Protein AF-A0A927UKI5-F1 (afdb_monomer_lite)

pLDDT: mean 77.98, std 19.01, range [44.31, 98.12]

Structure (mmCIF, N/CA/C/O backbone):
data_AF-A0A927UKI5-F1
#
_entry.id   AF-A0A927UKI5-F1
#
loop_
_atom_site.group_PDB
_atom_site.id
_atom_site.type_symbol
_atom_site.label_atom_id
_atom_site.label_alt_id
_atom_site.label_comp_id
_atom_site.label_asym_id
_atom_site.label_entity_id
_atom_site.label_seq_id
_atom_site.pdbx_PDB_ins_code
_atom_site.Cartn_x
_atom_site.Cartn_y
_atom_site.Cartn_z
_atom_site.occupancy
_atom_site.B_iso_or_equiv
_atom_site.auth_seq_id
_atom_site.auth_comp_id
_atom_site.auth_asym_id
_atom_site.auth_atom_id
_atom_site.pdbx_PDB_model_num
ATOM 1 N N . MET A 1 1 ? 8.898 -13.074 -69.977 1.00 46.62 1 MET A N 1
ATOM 2 C CA . MET A 1 1 ? 9.063 -12.036 -68.938 1.00 46.62 1 MET A CA 1
ATOM 3 C C . MET A 1 1 ? 8.061 -12.350 -67.841 1.00 46.62 1 MET A C 1
ATOM 5 O O . MET A 1 1 ? 6.897 -12.550 -68.154 1.00 46.62 1 MET A O 1
ATOM 9 N N . ILE A 1 2 ? 8.544 -12.572 -66.622 1.00 44.31 2 ILE A N 1
ATOM 10 C CA . ILE A 1 2 ? 7.793 -13.154 -65.495 1.00 44.31 2 ILE A CA 1
ATOM 11 C C . ILE A 1 2 ? 6.989 -12.056 -64.774 1.00 44.31 2 ILE A C 1
ATOM 13 O O . ILE A 1 2 ? 7.561 -10.990 -64.543 1.00 44.31 2 ILE A O 1
ATOM 17 N N . PRO A 1 3 ? 5.710 -12.268 -64.402 1.00 54.84 3 PRO A N 1
ATOM 18 C CA . PRO A 1 3 ? 4.948 -11.279 -63.646 1.00 54.84 3 PRO A CA 1
ATOM 19 C C . PRO A 1 3 ? 5.395 -11.271 -62.180 1.00 54.84 3 PRO A C 1
ATOM 21 O O . PRO A 1 3 ? 5.452 -12.316 -61.532 1.00 54.84 3 PRO A O 1
ATOM 24 N N . ASN A 1 4 ? 5.705 -10.084 -61.664 1.00 54.97 4 ASN A N 1
ATOM 25 C CA . ASN A 1 4 ? 6.085 -9.861 -60.275 1.00 54.97 4 ASN A CA 1
ATOM 26 C C . ASN A 1 4 ? 4.826 -9.876 -59.390 1.00 54.97 4 ASN A C 1
ATOM 28 O O . ASN A 1 4 ? 3.975 -8.995 -59.512 1.00 54.97 4 ASN A O 1
ATOM 32 N N . TYR A 1 5 ? 4.688 -10.888 -58.533 1.00 46.81 5 TYR A N 1
ATOM 33 C CA . TYR A 1 5 ? 3.578 -11.013 -57.588 1.00 46.81 5 TYR A CA 1
ATOM 34 C C . TYR A 1 5 ? 3.965 -10.311 -56.283 1.00 46.81 5 TYR A C 1
ATOM 36 O O . TYR A 1 5 ? 4.865 -10.763 -55.578 1.00 46.81 5 TYR A O 1
ATOM 44 N N . ASN A 1 6 ? 3.310 -9.193 -55.970 1.00 60.31 6 ASN A N 1
ATOM 45 C CA . ASN A 1 6 ? 3.557 -8.440 -54.741 1.00 60.31 6 ASN A CA 1
ATOM 46 C C . ASN A 1 6 ? 2.573 -8.928 -53.658 1.00 60.31 6 ASN A C 1
ATOM 48 O O . ASN A 1 6 ? 1.362 -8.806 -53.865 1.00 60.31 6 ASN A O 1
ATOM 52 N N . PRO A 1 7 ? 3.025 -9.518 -52.535 1.00 55.62 7 PRO A N 1
ATOM 53 C CA . PRO A 1 7 ? 2.115 -10.030 -51.522 1.00 55.62 7 PRO A CA 1
ATOM 54 C C . PRO A 1 7 ? 1.488 -8.879 -50.728 1.00 55.62 7 PRO A C 1
ATOM 56 O O . PRO A 1 7 ? 2.173 -7.996 -50.211 1.00 55.62 7 PRO A O 1
ATOM 59 N N . TYR A 1 8 ? 0.161 -8.911 -50.644 1.00 52.50 8 TYR A N 1
ATOM 60 C CA . TYR A 1 8 ? -0.664 -8.012 -49.849 1.00 52.50 8 TYR A CA 1
ATOM 61 C C . TYR A 1 8 ? -0.184 -7.973 -48.391 1.00 52.50 8 TYR A C 1
ATOM 63 O O . TYR A 1 8 ? -0.165 -8.994 -47.705 1.00 52.50 8 TYR A O 1
ATOM 71 N N . GLN A 1 9 ? 0.184 -6.783 -47.912 1.00 54.47 9 GLN A N 1
ATOM 72 C CA . GLN A 1 9 ? 0.393 -6.525 -46.491 1.00 54.47 9 GLN A CA 1
ATOM 73 C C . GLN A 1 9 ? -0.970 -6.312 -45.833 1.00 54.47 9 GLN A C 1
ATOM 75 O O . GLN A 1 9 ? -1.668 -5.335 -46.103 1.00 54.47 9 GLN A O 1
ATOM 80 N N . THR A 1 10 ? -1.356 -7.250 -44.977 1.00 55.94 10 THR A N 1
ATOM 81 C CA . THR A 1 10 ? -2.551 -7.156 -44.141 1.00 55.94 10 THR A CA 1
ATOM 82 C C . THR A 1 10 ? -2.314 -6.102 -43.060 1.00 55.94 10 THR A C 1
ATOM 84 O O . THR A 1 10 ? -1.526 -6.313 -42.139 1.00 55.94 10 THR A O 1
ATOM 87 N N . ALA A 1 11 ? -2.980 -4.953 -43.170 1.00 57.62 11 ALA A N 1
ATOM 88 C CA . ALA A 1 11 ? -2.993 -3.944 -42.121 1.00 57.62 11 ALA A CA 1
ATOM 89 C C . ALA A 1 11 ? -3.783 -4.480 -40.917 1.00 57.62 11 ALA A C 1
ATOM 91 O O . ALA A 1 11 ? -4.996 -4.678 -40.990 1.00 57.62 11 ALA A O 1
ATOM 92 N N . VAL A 1 12 ? -3.089 -4.739 -39.809 1.00 57.34 12 VAL A N 1
ATOM 93 C CA . VAL A 1 12 ? -3.725 -5.042 -38.524 1.00 57.34 12 VAL A CA 1
ATOM 94 C C . VAL A 1 12 ? -4.403 -3.772 -37.989 1.00 57.34 12 VAL A C 1
ATOM 96 O O . VAL A 1 12 ? -3.740 -2.738 -37.872 1.00 57.34 12 VAL A O 1
ATOM 99 N N . PRO A 1 13 ? -5.709 -3.797 -37.670 1.00 54.97 13 PRO A N 1
ATOM 100 C CA . PRO A 1 13 ? -6.382 -2.633 -37.112 1.00 54.97 13 PRO A CA 1
ATOM 101 C C . PRO A 1 13 ? -5.844 -2.362 -35.703 1.00 54.97 13 PRO A C 1
ATOM 103 O O . PRO A 1 13 ? -6.083 -3.130 -34.770 1.00 54.97 13 PRO A O 1
ATOM 106 N N . GLN A 1 14 ? -5.112 -1.257 -35.543 1.00 57.84 14 GLN A N 1
ATOM 107 C CA . GLN A 1 14 ? -4.809 -0.710 -34.225 1.00 57.84 14 GLN A CA 1
ATOM 108 C C . GLN A 1 14 ? -6.119 -0.218 -33.612 1.00 57.84 14 GLN A C 1
ATOM 110 O O . GLN A 1 14 ? -6.706 0.760 -34.073 1.00 57.84 14 GLN A O 1
ATOM 115 N N . GLN A 1 15 ? -6.599 -0.920 -32.588 1.00 61.03 15 GLN A N 1
ATOM 116 C CA . GLN A 1 15 ? -7.729 -0.439 -31.810 1.00 61.03 15 GLN A CA 1
ATOM 117 C C . GLN A 1 15 ? -7.321 0.839 -31.063 1.00 61.03 15 GLN A C 1
ATOM 119 O O . GLN A 1 15 ? -6.268 0.850 -30.416 1.00 61.03 15 GLN A O 1
ATOM 124 N N . PRO A 1 16 ? -8.128 1.913 -31.128 1.00 52.44 16 PRO A N 1
ATOM 125 C CA . PRO A 1 16 ? -7.850 3.136 -30.396 1.00 52.44 16 PRO A CA 1
ATOM 126 C C . PRO A 1 16 ? -7.919 2.839 -28.897 1.00 52.44 16 PRO A C 1
ATOM 128 O O . PRO A 1 16 ? -8.976 2.532 -28.346 1.00 52.44 16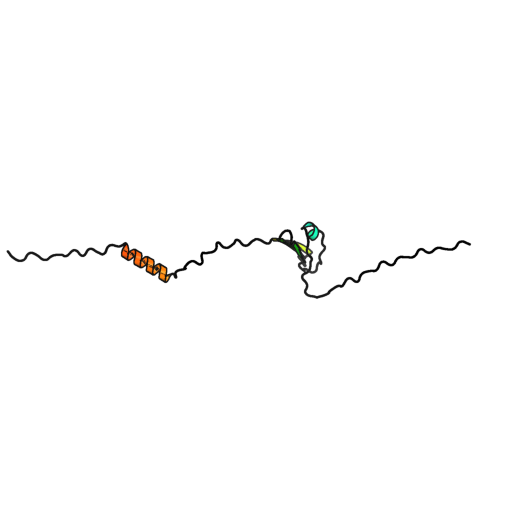 PRO A O 1
ATOM 131 N N . ARG A 1 17 ? -6.765 2.910 -28.227 1.00 55.34 17 ARG A N 1
ATOM 132 C CA . ARG A 1 17 ? -6.721 2.927 -26.769 1.00 55.34 17 ARG A CA 1
ATOM 133 C C . ARG A 1 17 ? -7.259 4.274 -26.311 1.00 55.34 17 ARG A C 1
ATOM 135 O O . ARG A 1 17 ? -6.596 5.292 -26.475 1.00 55.34 17 ARG A O 1
ATOM 142 N N . PHE A 1 18 ? -8.457 4.266 -25.741 1.00 51.06 18 PHE A N 1
ATOM 143 C CA . PHE A 1 18 ? -8.994 5.403 -25.008 1.00 51.06 18 PHE A CA 1
ATOM 144 C C . PHE A 1 18 ? -8.090 5.676 -23.798 1.00 51.06 18 PHE A C 1
ATOM 146 O O . PHE A 1 18 ? -8.172 4.998 -22.776 1.00 51.06 18 PHE A O 1
ATOM 153 N N . GLN A 1 19 ? -7.178 6.638 -23.938 1.00 51.59 19 GLN A N 1
ATOM 154 C CA . GLN A 1 19 ? -6.470 7.237 -22.813 1.00 51.59 19 GLN A CA 1
ATOM 155 C C . GLN A 1 19 ? -7.396 8.278 -22.187 1.00 51.59 19 GLN A C 1
ATOM 157 O O . GLN A 1 19 ? -7.461 9.420 -22.630 1.00 51.59 19 GLN A O 1
ATOM 162 N N . PHE A 1 20 ? -8.133 7.866 -21.161 1.00 50.59 20 PHE A N 1
ATOM 163 C CA . PHE A 1 20 ? -8.769 8.797 -20.238 1.00 50.59 20 PHE A CA 1
ATOM 164 C C . PHE A 1 20 ? -7.658 9.443 -19.394 1.00 50.59 20 PHE A C 1
ATOM 166 O O . PHE A 1 20 ? -7.157 8.838 -18.449 1.00 50.59 20 PHE A O 1
ATOM 173 N N . GLN A 1 21 ? -7.207 10.635 -19.790 1.00 49.16 21 GLN A N 1
ATOM 174 C CA . GLN A 1 21 ? -6.356 11.498 -18.967 1.00 49.16 21 GLN A CA 1
ATOM 175 C C . GLN A 1 21 ? -7.255 12.357 -18.071 1.00 49.16 21 GLN A C 1
ATOM 177 O O . GLN A 1 21 ? -7.506 13.521 -18.366 1.00 49.16 21 GLN A O 1
ATOM 182 N N . ASP A 1 22 ? -7.749 11.770 -16.983 1.00 54.12 22 ASP A N 1
ATOM 183 C CA . ASP A 1 22 ? -8.256 12.542 -15.848 1.00 54.12 22 ASP A CA 1
ATOM 184 C C . ASP A 1 22 ? -7.103 12.767 -14.849 1.00 54.12 22 ASP A C 1
ATOM 186 O O . ASP A 1 22 ? -6.478 11.795 -14.411 1.00 54.12 22 ASP A O 1
ATOM 190 N N . PRO A 1 23 ? -6.783 14.019 -14.470 1.00 58.00 23 PRO A N 1
ATOM 191 C CA . PRO A 1 23 ? -5.539 14.359 -13.769 1.00 58.00 23 PRO A CA 1
ATOM 192 C C . PRO A 1 23 ? -5.454 13.929 -12.293 1.00 58.00 23 PRO A C 1
ATOM 194 O O . PRO A 1 23 ? -4.415 14.134 -11.677 1.00 58.00 23 PRO A O 1
ATOM 197 N N . ASN A 1 24 ? -6.492 13.310 -11.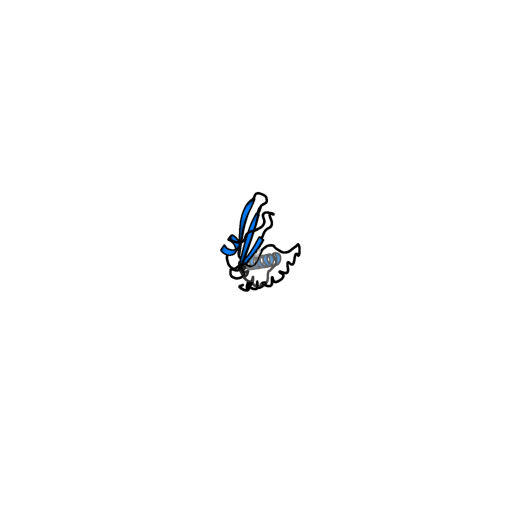721 1.00 66.19 24 ASN A N 1
ATOM 198 C CA . ASN A 1 24 ? -6.553 12.989 -10.285 1.00 66.19 24 ASN A CA 1
ATOM 199 C C . ASN A 1 24 ? -6.766 11.501 -9.964 1.00 66.19 24 ASN A C 1
ATOM 201 O O . ASN A 1 24 ? -7.198 11.160 -8.862 1.00 66.19 24 ASN A O 1
ATOM 205 N N . PHE A 1 25 ? -6.478 10.592 -10.896 1.00 79.12 25 PHE A N 1
ATOM 206 C CA . PHE A 1 25 ? -6.618 9.165 -10.610 1.00 79.12 25 PHE A CA 1
ATOM 207 C C . PHE A 1 25 ? -5.462 8.629 -9.752 1.00 79.12 25 PHE A C 1
ATOM 209 O O . PHE A 1 25 ? -4.293 8.951 -9.969 1.00 79.12 25 PHE A O 1
ATOM 216 N N . LEU A 1 26 ? -5.794 7.763 -8.790 1.00 88.69 26 LEU A N 1
ATOM 217 C CA . LEU A 1 26 ? -4.816 6.961 -8.056 1.00 88.69 26 LEU A CA 1
ATOM 218 C C . LEU A 1 26 ? -3.974 6.149 -9.048 1.00 88.69 26 LEU A C 1
ATOM 220 O O . LEU A 1 26 ? -4.515 5.361 -9.826 1.00 88.69 26 LEU A O 1
ATOM 224 N N . LYS A 1 27 ? -2.649 6.331 -9.015 1.00 93.31 27 LYS A N 1
ATOM 225 C CA . LYS A 1 27 ? -1.730 5.561 -9.859 1.00 93.31 27 LYS A CA 1
ATOM 226 C C . LYS A 1 27 ? -1.714 4.097 -9.428 1.00 93.31 27 LYS A C 1
ATOM 228 O O . LYS A 1 27 ? -1.697 3.789 -8.237 1.00 93.31 27 LYS A O 1
ATOM 233 N N . GLY A 1 28 ? -1.620 3.206 -10.409 1.00 93.19 28 GLY A N 1
ATOM 234 C CA . GLY A 1 28 ? -1.521 1.765 -10.204 1.00 93.19 28 GLY A CA 1
ATOM 235 C C . GLY A 1 28 ? -2.682 1.007 -10.835 1.00 93.19 28 GLY A C 1
ATOM 236 O O . GLY A 1 28 ? -3.386 1.522 -11.702 1.00 93.19 28 GLY A O 1
ATOM 237 N N . ARG A 1 29 ? -2.819 -0.265 -10.464 1.00 95.19 29 ARG A N 1
ATOM 238 C CA . ARG A 1 29 ? -3.808 -1.189 -11.032 1.00 95.19 29 ARG A CA 1
ATOM 239 C C . ARG A 1 29 ? -4.032 -2.372 -10.091 1.00 95.19 29 ARG A C 1
ATOM 241 O O . ARG A 1 29 ? -3.111 -2.708 -9.346 1.00 95.19 29 ARG A O 1
ATOM 248 N N . PRO A 1 30 ? -5.199 -3.033 -10.141 1.00 96.25 30 PRO A N 1
ATOM 249 C CA . PRO A 1 30 ? -5.393 -4.302 -9.454 1.00 96.25 30 PRO A CA 1
ATOM 250 C C . PRO A 1 30 ? -4.370 -5.350 -9.905 1.00 96.25 30 PRO A C 1
ATOM 252 O O . PRO A 1 30 ? -3.957 -5.365 -11.070 1.00 96.25 30 PRO A O 1
ATOM 255 N N . VAL A 1 31 ? -3.972 -6.212 -8.974 1.00 96.69 31 VAL A N 1
ATOM 256 C CA . VAL A 1 31 ? -3.001 -7.295 -9.176 1.00 96.69 31 VAL A CA 1
ATOM 257 C C . VAL A 1 31 ? -3.482 -8.572 -8.504 1.00 96.69 31 VAL A C 1
ATOM 259 O O . VAL A 1 31 ? -4.397 -8.554 -7.681 1.00 96.69 31 VAL A O 1
ATOM 262 N N . THR A 1 32 ? -2.841 -9.682 -8.851 1.00 95.12 32 THR A N 1
ATOM 263 C CA . THR A 1 32 ? -3.146 -11.003 -8.275 1.00 95.12 32 THR A CA 1
ATOM 264 C C . THR A 1 32 ? -2.070 -11.519 -7.326 1.00 95.12 32 THR A C 1
ATOM 266 O O . THR A 1 32 ? -2.321 -12.457 -6.570 1.00 95.12 32 THR A O 1
ATOM 269 N N . SER A 1 33 ? -0.869 -10.933 -7.367 1.00 95.44 33 SER A N 1
ATOM 270 C CA . SER A 1 33 ? 0.240 -11.339 -6.509 1.00 95.44 33 SER A CA 1
ATOM 271 C C . SER A 1 33 ? 1.273 -10.230 -6.298 1.00 95.44 33 SER A C 1
ATOM 273 O O . SER A 1 33 ? 1.319 -9.222 -7.009 1.00 95.44 33 SER A O 1
ATOM 275 N N . ILE A 1 34 ? 2.157 -10.441 -5.322 1.00 96.25 34 ILE A N 1
ATOM 276 C CA . ILE A 1 34 ? 3.267 -9.531 -5.020 1.00 96.25 34 ILE A CA 1
ATOM 277 C C . ILE A 1 34 ? 4.331 -9.504 -6.131 1.00 96.25 34 ILE A C 1
ATOM 279 O O . ILE A 1 34 ? 4.961 -8.469 -6.359 1.00 96.25 34 ILE A O 1
ATOM 283 N N . GLU A 1 35 ? 4.538 -10.613 -6.839 1.00 96.50 35 GLU A N 1
ATOM 284 C CA . GLU A 1 35 ? 5.492 -10.729 -7.948 1.00 96.50 35 GLU A CA 1
ATOM 285 C C . GLU A 1 35 ? 5.110 -9.794 -9.095 1.00 96.50 35 GLU A C 1
ATOM 287 O O . GLU A 1 35 ? 5.968 -9.104 -9.647 1.00 96.50 35 GLU A O 1
ATOM 292 N N . GLU A 1 36 ? 3.815 -9.705 -9.398 1.00 96.00 36 GLU A N 1
ATOM 293 C CA . GLU A 1 36 ? 3.282 -8.795 -10.408 1.00 96.00 36 GLU A CA 1
ATOM 294 C C . GLU A 1 36 ? 3.561 -7.331 -10.047 1.00 96.00 36 GLU A C 1
ATOM 296 O O . GLU A 1 36 ? 3.982 -6.532 -10.894 1.00 96.00 36 GLU A O 1
ATOM 301 N N . VAL A 1 37 ? 3.404 -6.981 -8.767 1.00 96.69 37 VAL A N 1
ATOM 302 C CA . VAL A 1 37 ? 3.754 -5.645 -8.284 1.00 96.69 37 VAL A CA 1
ATOM 303 C C . VAL A 1 37 ? 5.243 -5.406 -8.460 1.00 96.69 37 VAL A C 1
ATOM 305 O O . VAL A 1 37 ? 5.619 -4.372 -9.002 1.00 96.69 37 VAL A O 1
ATOM 308 N N . ARG A 1 38 ? 6.101 -6.355 -8.060 1.00 95.31 38 ARG A N 1
ATOM 309 C CA . ARG A 1 38 ? 7.567 -6.255 -8.181 1.00 95.31 38 ARG A CA 1
ATOM 310 C C . ARG A 1 38 ? 8.030 -6.062 -9.623 1.00 95.31 38 ARG A C 1
ATOM 312 O O . ARG A 1 38 ? 8.895 -5.215 -9.833 1.00 95.31 38 ARG A O 1
ATOM 319 N N . ALA A 1 39 ? 7.416 -6.751 -10.579 1.00 95.75 39 ALA A N 1
ATOM 320 C CA . ALA A 1 39 ? 7.712 -6.614 -12.003 1.00 95.75 39 ALA A CA 1
ATOM 321 C C . ALA A 1 39 ? 7.171 -5.313 -12.621 1.00 95.75 39 ALA A C 1
ATOM 323 O O . ALA A 1 39 ? 7.659 -4.880 -13.662 1.00 95.75 39 ALA A O 1
ATOM 324 N N . THR A 1 40 ? 6.177 -4.675 -11.995 1.00 95.56 40 THR A N 1
ATOM 325 C CA . THR A 1 40 ? 5.579 -3.449 -12.531 1.00 95.56 40 THR A CA 1
ATOM 326 C C . THR A 1 40 ? 6.521 -2.248 -12.329 1.00 95.56 40 THR A C 1
ATOM 328 O O . THR A 1 40 ? 6.883 -1.954 -11.180 1.00 95.56 40 THR A O 1
ATOM 331 N N . PRO A 1 41 ? 6.926 -1.552 -13.409 1.00 94.44 41 PRO A N 1
ATOM 332 C CA . PRO A 1 41 ? 7.696 -0.316 -13.315 1.00 94.44 41 PRO A CA 1
ATOM 333 C C . PRO A 1 41 ? 6.815 0.836 -12.818 1.00 94.44 41 PRO A C 1
ATOM 335 O O . PRO A 1 41 ? 5.601 0.831 -13.021 1.00 94.44 41 PRO A O 1
ATOM 338 N N . ILE A 1 42 ? 7.439 1.816 -12.167 1.00 95.12 42 ILE A N 1
ATOM 339 C CA . ILE A 1 42 ? 6.784 3.034 -11.682 1.00 95.12 42 ILE A CA 1
ATOM 340 C C . ILE A 1 42 ? 7.629 4.260 -12.028 1.00 95.12 42 ILE A C 1
ATOM 342 O O . ILE A 1 42 ? 8.823 4.131 -12.307 1.00 95.12 42 ILE A O 1
ATOM 346 N N . ASP A 1 43 ? 7.002 5.432 -12.002 1.00 93.94 43 ASP A N 1
ATOM 347 C CA . ASP A 1 43 ? 7.670 6.703 -12.275 1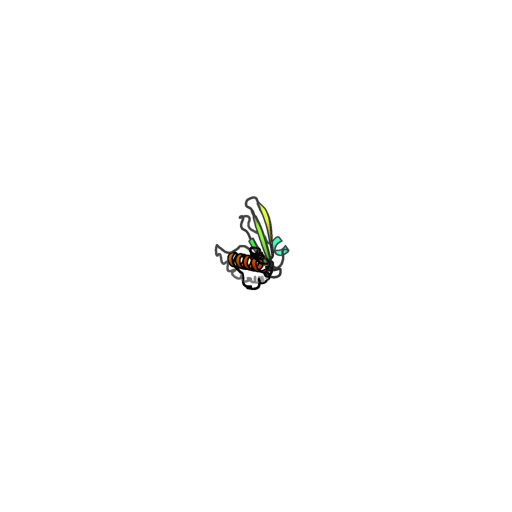.00 93.94 43 ASP A CA 1
ATOM 348 C C . ASP A 1 43 ? 8.587 7.116 -11.107 1.00 93.94 43 ASP A C 1
ATOM 350 O O . ASP A 1 43 ? 8.348 6.766 -9.949 1.00 93.94 43 ASP A O 1
ATOM 354 N N . PHE A 1 44 ? 9.617 7.910 -11.407 1.00 93.12 44 PHE A N 1
ATOM 355 C CA . PHE A 1 44 ? 10.574 8.465 -10.434 1.00 93.12 44 PHE A CA 1
ATOM 356 C C . PHE A 1 44 ? 10.137 9.837 -9.883 1.00 93.12 44 PHE A C 1
ATOM 358 O O . PHE A 1 44 ? 10.962 10.635 -9.453 1.00 93.12 44 PHE A O 1
ATOM 365 N N . ASP A 1 45 ? 8.842 10.144 -9.927 1.00 92.38 45 ASP A N 1
ATOM 366 C CA . ASP A 1 45 ? 8.284 11.452 -9.561 1.00 92.38 45 ASP A CA 1
ATOM 367 C C . ASP A 1 45 ? 7.845 11.537 -8.090 1.00 92.38 45 ASP A C 1
ATOM 369 O O . ASP A 1 45 ? 7.080 12.424 -7.716 1.00 92.38 45 ASP A O 1
ATOM 373 N N . GLY A 1 46 ? 8.270 10.590 -7.248 1.00 92.00 46 GLY A N 1
ATOM 374 C CA . GLY A 1 46 ? 7.845 10.510 -5.852 1.00 92.00 46 GLY A CA 1
ATOM 375 C C . GLY A 1 46 ? 6.388 10.103 -5.642 1.00 92.00 46 GLY A C 1
ATOM 376 O O . GLY A 1 46 ? 5.975 10.005 -4.485 1.00 92.00 46 GLY A O 1
ATOM 377 N N . SER A 1 47 ? 5.604 9.835 -6.691 1.00 93.75 47 SER A N 1
ATOM 378 C CA . SER A 1 47 ? 4.219 9.386 -6.539 1.00 93.75 47 SER A CA 1
ATOM 379 C C . SER A 1 47 ? 4.144 7.990 -5.927 1.00 93.75 47 SER A C 1
ATOM 381 O O . SER A 1 47 ? 4.957 7.107 -6.211 1.00 93.75 47 SER A O 1
ATOM 383 N N . ILE A 1 48 ? 3.106 7.760 -5.124 1.00 96.00 48 ILE A N 1
ATOM 384 C CA . ILE A 1 48 ? 2.786 6.434 -4.594 1.00 96.00 48 ILE A CA 1
ATOM 385 C C . ILE A 1 48 ? 1.871 5.718 -5.590 1.00 96.00 48 ILE A C 1
ATOM 387 O O . ILE A 1 48 ? 0.806 6.221 -5.944 1.00 96.00 48 ILE A O 1
ATOM 391 N N . PHE A 1 49 ? 2.278 4.527 -6.019 1.00 97.38 49 PHE A N 1
ATOM 392 C CA . PHE A 1 49 ? 1.460 3.616 -6.813 1.00 97.38 49 PHE A CA 1
ATOM 393 C C . PHE A 1 49 ? 0.786 2.600 -5.896 1.00 97.38 49 PHE A C 1
ATOM 395 O O . PHE A 1 49 ? 1.458 1.984 -5.066 1.00 97.38 49 PHE A O 1
ATOM 402 N N . TYR A 1 50 ? -0.514 2.387 -6.082 1.00 97.38 50 TYR A N 1
ATOM 403 C CA . TYR A 1 50 ? -1.344 1.483 -5.293 1.00 97.38 50 TYR A CA 1
ATOM 404 C C . TYR A 1 50 ? -1.773 0.282 -6.134 1.00 97.38 50 TYR A C 1
ATOM 406 O O . TYR A 1 50 ? -2.321 0.428 -7.226 1.00 97.38 50 TYR A O 1
ATOM 414 N N . PHE A 1 51 ? -1.554 -0.918 -5.607 1.00 97.69 51 PHE A N 1
ATOM 415 C CA . PHE A 1 51 ? -1.892 -2.174 -6.267 1.00 97.69 51 PHE A CA 1
ATOM 416 C C . PHE A 1 51 ? -2.792 -3.008 -5.351 1.00 97.69 51 PHE A C 1
ATOM 418 O O . PHE A 1 51 ? -2.286 -3.729 -4.484 1.00 97.69 51 PHE A O 1
ATOM 425 N N . PRO A 1 52 ? -4.124 -2.873 -5.481 1.00 97.31 52 PRO A N 1
ATOM 426 C CA . PRO A 1 52 ? -5.070 -3.686 -4.730 1.00 97.31 52 PRO A CA 1
ATOM 427 C C . PRO A 1 52 ? -5.002 -5.156 -5.158 1.00 97.31 52 PRO A C 1
ATOM 429 O O . PRO A 1 52 ? -5.088 -5.463 -6.346 1.00 97.31 52 PRO A O 1
ATOM 432 N N . ASP A 1 53 ? -4.907 -6.049 -4.181 1.00 96.69 53 ASP A N 1
ATOM 433 C CA . ASP A 1 53 ? -5.079 -7.492 -4.321 1.00 96.69 53 ASP A CA 1
ATOM 434 C C . ASP A 1 53 ? -6.334 -7.900 -3.550 1.00 96.69 53 ASP A C 1
ATOM 436 O O . ASP A 1 53 ? -6.344 -8.038 -2.322 1.00 96.69 53 ASP A O 1
ATOM 440 N N . LEU A 1 54 ? -7.421 -8.049 -4.302 1.00 93.06 54 LEU A N 1
ATOM 441 C CA . LEU A 1 54 ? -8.739 -8.371 -3.760 1.00 93.06 54 LEU A CA 1
ATOM 442 C C . LEU A 1 54 ? -8.836 -9.828 -3.295 1.00 93.06 54 LEU A C 1
ATOM 444 O O . LEU A 1 54 ? -9.679 -10.143 -2.463 1.00 93.06 54 LEU A O 1
ATOM 448 N N . THR A 1 55 ? -7.975 -10.709 -3.805 1.00 92.50 55 THR A N 1
ATOM 449 C CA . THR A 1 55 ? -7.982 -12.135 -3.461 1.00 92.50 55 THR A CA 1
ATOM 450 C C . THR A 1 55 ? -7.377 -12.350 -2.080 1.00 92.50 55 THR A C 1
ATOM 452 O O . THR A 1 55 ? -7.924 -13.087 -1.263 1.00 92.50 55 THR A O 1
ATOM 455 N N . ASN A 1 56 ? -6.260 -11.676 -1.800 1.00 93.69 56 ASN A N 1
ATOM 456 C CA . ASN A 1 56 ? -5.539 -11.806 -0.535 1.00 93.69 56 ASN A CA 1
ATOM 457 C C . ASN A 1 56 ? -5.902 -10.713 0.481 1.00 93.69 56 ASN A C 1
ATOM 459 O O . ASN A 1 56 ? -5.292 -10.649 1.546 1.00 93.69 56 ASN A O 1
ATOM 463 N N . ASN A 1 57 ? -6.879 -9.857 0.160 1.00 94.81 57 ASN A N 1
ATOM 464 C CA . ASN A 1 57 ? -7.285 -8.695 0.952 1.00 94.81 57 ASN A CA 1
ATOM 465 C C . ASN A 1 57 ? -6.101 -7.793 1.337 1.00 94.81 57 ASN A C 1
ATOM 467 O O . ASN A 1 57 ? -5.930 -7.400 2.494 1.00 94.81 57 ASN A O 1
ATOM 471 N N . ARG A 1 58 ? -5.251 -7.481 0.356 1.00 96.56 58 ARG A N 1
ATOM 472 C CA . ARG A 1 58 ? -4.031 -6.692 0.546 1.00 96.56 58 ARG A CA 1
ATOM 473 C C . ARG A 1 58 ? -3.992 -5.497 -0.390 1.00 96.56 58 ARG A C 1
ATOM 475 O O . ARG A 1 58 ? -4.597 -5.489 -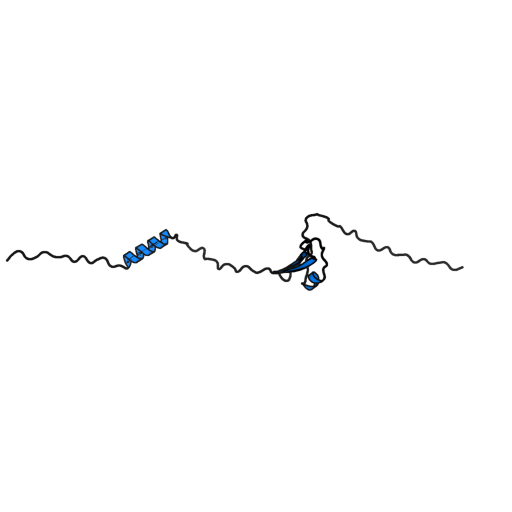1.455 1.00 96.56 58 ARG A O 1
ATOM 482 N N . ILE A 1 59 ? -3.239 -4.480 0.003 1.00 97.75 59 ILE A N 1
ATOM 483 C CA . ILE A 1 59 ? -2.850 -3.378 -0.873 1.00 97.75 59 ILE A CA 1
ATOM 484 C C . ILE A 1 59 ? -1.333 -3.295 -0.833 1.00 97.75 59 ILE A C 1
ATOM 486 O O . ILE A 1 59 ? -0.736 -3.124 0.231 1.00 97.75 59 ILE A O 1
ATOM 490 N N . TYR A 1 60 ? -0.703 -3.399 -1.995 1.00 98.12 60 TYR A N 1
ATOM 491 C CA . TYR A 1 60 ? 0.725 -3.156 -2.138 1.00 98.12 60 TYR A CA 1
ATOM 492 C C . TYR A 1 60 ? 0.955 -1.720 -2.588 1.00 98.12 60 TYR A C 1
ATOM 494 O O . TYR A 1 60 ? 0.217 -1.210 -3.432 1.00 98.12 60 TYR A O 1
ATOM 502 N N . THR A 1 61 ? 2.002 -1.078 -2.076 1.00 98.00 61 THR A N 1
ATOM 503 C CA . THR A 1 61 ? 2.417 0.238 -2.568 1.00 98.00 61 THR A CA 1
ATOM 504 C C . THR A 1 61 ? 3.864 0.233 -3.015 1.00 98.00 61 THR A C 1
ATOM 506 O O . THR A 1 61 ? 4.725 -0.282 -2.297 1.00 98.00 61 THR A O 1
ATOM 509 N N . LYS A 1 62 ? 4.132 0.864 -4.159 1.00 97.44 62 LYS A N 1
ATOM 510 C CA . LYS A 1 62 ? 5.483 1.187 -4.626 1.00 97.44 62 LYS A CA 1
ATOM 511 C C . LYS A 1 62 ? 5.648 2.694 -4.742 1.00 97.44 62 LYS A C 1
ATOM 513 O O . LYS A 1 62 ? 4.748 3.375 -5.222 1.00 97.44 62 LYS A O 1
ATOM 518 N N . GLN A 1 63 ? 6.813 3.183 -4.355 1.00 97.19 63 GLN A N 1
ATOM 519 C CA . GLN A 1 63 ? 7.222 4.569 -4.527 1.00 97.19 63 GLN A CA 1
ATOM 520 C C . GLN A 1 63 ? 8.729 4.592 -4.770 1.00 97.19 63 GLN A C 1
ATOM 522 O O . GLN A 1 63 ? 9.463 3.810 -4.163 1.00 97.19 63 GLN A O 1
ATOM 527 N N . ILE A 1 64 ? 9.188 5.483 -5.641 1.00 96.94 64 ILE A N 1
ATOM 528 C CA . ILE A 1 64 ? 10.594 5.870 -5.691 1.00 96.94 64 ILE A CA 1
ATOM 529 C C . ILE A 1 64 ? 10.639 7.301 -5.191 1.00 96.94 64 ILE A C 1
ATOM 531 O O . ILE A 1 64 ? 10.078 8.193 -5.822 1.00 96.94 64 ILE A O 1
ATOM 535 N N . ASN A 1 65 ? 11.219 7.492 -4.011 1.00 95.38 65 ASN A N 1
ATOM 536 C CA . ASN A 1 65 ? 11.335 8.803 -3.389 1.00 95.38 65 ASN A CA 1
ATOM 537 C C . ASN A 1 65 ? 12.212 9.736 -4.241 1.00 95.38 65 ASN A C 1
ATOM 539 O O . ASN A 1 65 ? 12.969 9.292 -5.103 1.00 95.38 65 ASN A O 1
ATOM 543 N N . MET A 1 66 ? 12.152 11.039 -3.960 1.00 94.50 66 MET A N 1
ATOM 544 C CA . MET A 1 66 ? 12.947 12.051 -4.677 1.00 94.50 66 MET A CA 1
ATOM 545 C C . MET A 1 66 ? 14.465 11.878 -4.510 1.00 94.50 66 MET A C 1
ATOM 547 O O . MET A 1 66 ? 15.237 12.396 -5.309 1.00 94.50 66 MET A O 1
ATOM 551 N N . ASP A 1 67 ? 14.897 11.144 -3.484 1.00 94.50 67 ASP A N 1
ATOM 552 C CA . ASP A 1 67 ? 16.291 10.749 -3.255 1.00 94.50 67 ASP A CA 1
ATOM 553 C C . ASP A 1 67 ? 16.693 9.471 -4.028 1.00 94.50 67 ASP A C 1
ATOM 555 O O . ASP A 1 67 ? 17.828 9.014 -3.920 1.00 94.50 67 ASP A O 1
ATOM 559 N N . GLY A 1 68 ? 15.775 8.882 -4.802 1.00 92.75 68 GLY A N 1
ATOM 560 C CA . GLY A 1 68 ? 15.970 7.634 -5.541 1.00 92.75 68 GLY A CA 1
ATOM 561 C C . GLY A 1 68 ? 15.741 6.364 -4.716 1.00 92.75 68 GLY A C 1
ATOM 562 O O . GLY A 1 68 ? 15.835 5.263 -5.262 1.00 92.75 68 GLY A O 1
ATOM 563 N N . THR A 1 69 ? 15.414 6.474 -3.425 1.00 95.75 69 THR A N 1
ATOM 564 C CA . THR A 1 69 ? 15.211 5.309 -2.559 1.00 95.75 69 THR A CA 1
ATOM 565 C C . THR A 1 69 ? 13.901 4.588 -2.911 1.00 95.75 69 THR A C 1
ATOM 567 O O . THR A 1 69 ? 12.832 5.212 -2.885 1.00 95.75 69 THR A O 1
ATOM 570 N N . PRO A 1 70 ? 13.926 3.269 -3.202 1.00 95.19 70 PRO A N 1
ATOM 571 C CA . PRO A 1 70 ? 12.713 2.501 -3.451 1.00 95.19 70 PRO A CA 1
ATOM 572 C C . PRO A 1 70 ? 12.016 2.143 -2.133 1.00 95.19 70 PRO A C 1
ATOM 574 O O . PRO A 1 70 ? 12.615 1.554 -1.233 1.00 95.19 70 PRO A O 1
ATOM 577 N N . LEU A 1 71 ? 10.720 2.437 -2.038 1.00 97.06 71 LEU A N 1
ATOM 578 C CA . LEU A 1 71 ? 9.879 2.092 -0.897 1.00 97.06 71 LEU A CA 1
ATOM 579 C C . LEU A 1 71 ? 8.779 1.119 -1.325 1.00 97.06 71 LEU A C 1
ATOM 581 O O . LEU A 1 71 ? 7.999 1.390 -2.241 1.00 97.06 71 LEU A O 1
ATOM 585 N N . PHE A 1 72 ? 8.707 -0.014 -0.628 1.00 97.75 72 PHE A N 1
ATOM 586 C CA . PHE A 1 72 ? 7.691 -1.039 -0.834 1.00 97.75 72 PHE A CA 1
ATOM 587 C C . PHE A 1 72 ? 6.962 -1.325 0.480 1.00 97.75 72 PHE A C 1
ATOM 589 O O . PHE A 1 72 ? 7.604 -1.659 1.476 1.00 97.75 72 PHE A O 1
ATOM 596 N N . LYS A 1 73 ? 5.630 -1.202 0.494 1.00 97.88 73 LYS A N 1
ATOM 597 C CA . LYS A 1 73 ? 4.800 -1.504 1.674 1.00 97.88 73 LYS A CA 1
ATOM 598 C C . LYS A 1 73 ? 3.676 -2.462 1.317 1.00 97.88 73 LYS A C 1
ATOM 600 O O . LYS A 1 73 ? 3.201 -2.489 0.182 1.00 97.88 73 LYS A O 1
ATOM 605 N N . VAL A 1 74 ? 3.254 -3.224 2.319 1.00 97.69 74 VAL A N 1
ATOM 606 C CA . VAL A 1 74 ? 2.124 -4.147 2.241 1.00 97.69 74 VAL A CA 1
ATOM 607 C C . VAL A 1 74 ? 1.151 -3.790 3.349 1.00 97.69 74 VAL A C 1
ATOM 609 O O . VAL A 1 74 ? 1.521 -3.766 4.522 1.00 97.69 74 VAL A O 1
ATOM 612 N N . TYR A 1 75 ? -0.085 -3.516 2.963 1.00 97.44 75 TYR A N 1
ATOM 613 C CA . TYR A 1 75 ? -1.210 -3.330 3.861 1.00 97.44 75 TYR A CA 1
ATOM 614 C C . TYR A 1 75 ? -2.107 -4.553 3.740 1.00 97.44 75 TYR A C 1
ATOM 616 O O . TYR A 1 75 ? -2.339 -5.042 2.638 1.00 97.44 75 TYR A O 1
ATOM 624 N N . GLU A 1 76 ? -2.601 -5.048 4.864 1.00 95.25 76 GLU A N 1
ATOM 625 C CA . GLU A 1 76 ? -3.478 -6.213 4.919 1.00 95.25 76 GLU A CA 1
ATOM 626 C C . GLU A 1 76 ? -4.758 -5.819 5.642 1.00 95.25 76 GLU A C 1
ATOM 628 O O . GLU A 1 76 ? -4.714 -5.191 6.706 1.00 95.25 76 GLU A O 1
ATOM 633 N N . LEU A 1 77 ? -5.898 -6.163 5.050 1.00 92.81 77 LEU A N 1
ATOM 634 C CA . LEU A 1 77 ? -7.190 -5.978 5.680 1.00 92.81 77 LEU A CA 1
ATOM 635 C C . LEU A 1 77 ? -7.292 -6.962 6.840 1.00 92.81 77 LEU A C 1
ATOM 637 O O . LEU A 1 77 ? -7.426 -8.171 6.656 1.00 92.81 77 LEU A O 1
ATOM 641 N N . LYS A 1 78 ? -7.238 -6.430 8.055 1.00 89.81 78 LYS A N 1
ATOM 642 C CA . LYS A 1 78 ? -7.540 -7.200 9.253 1.00 89.81 78 LYS A CA 1
ATOM 643 C C . LYS A 1 78 ? -9.027 -7.085 9.527 1.00 89.81 78 LYS A C 1
ATOM 645 O O . LYS A 1 78 ? -9.565 -5.978 9.534 1.00 89.81 78 LYS A O 1
ATOM 650 N N . ALA A 1 79 ? -9.673 -8.219 9.787 1.00 83.56 79 ALA A N 1
ATOM 651 C CA . ALA A 1 79 ? -10.966 -8.191 10.443 1.00 83.56 79 ALA A CA 1
ATOM 652 C C . ALA A 1 79 ? -10.778 -7.425 11.754 1.00 83.56 79 ALA A C 1
ATOM 654 O O . ALA A 1 79 ? -9.909 -7.774 12.561 1.00 83.56 79 ALA A O 1
ATOM 655 N N . LEU A 1 80 ? -11.546 -6.353 11.937 1.00 79.75 80 LEU A N 1
ATOM 656 C CA . LEU A 1 80 ? -11.664 -5.766 13.259 1.00 79.75 80 LEU A CA 1
ATOM 657 C C . LEU A 1 80 ? -12.150 -6.898 14.169 1.00 79.75 80 LEU A C 1
ATOM 659 O O . LEU A 1 80 ? -13.068 -7.627 13.768 1.00 79.75 80 LEU A O 1
ATOM 663 N N . PRO A 1 81 ? -11.539 -7.097 15.351 1.00 75.44 81 PRO A N 1
ATOM 664 C CA . PRO A 1 81 ? -12.201 -7.886 16.370 1.00 75.44 81 PRO A CA 1
ATOM 665 C C . PRO A 1 81 ? -13.622 -7.337 16.446 1.00 75.44 81 PRO A C 1
ATOM 667 O O . PRO A 1 81 ? -13.785 -6.115 16.513 1.00 75.44 81 PRO A O 1
ATOM 670 N N . LEU A 1 82 ? -14.642 -8.201 16.386 1.00 65.31 82 LEU A N 1
ATOM 671 C CA . LEU A 1 82 ? -15.917 -7.797 16.961 1.00 65.31 82 LEU A CA 1
ATOM 672 C C . LEU A 1 82 ? -15.522 -7.315 18.352 1.00 65.31 82 LEU A C 1
ATOM 674 O O . LEU A 1 82 ? -15.007 -8.119 19.137 1.00 65.31 82 LEU A O 1
ATOM 678 N N . GLU A 1 83 ? -15.661 -6.014 18.624 1.00 62.41 83 GLU A N 1
ATOM 679 C CA . GLU A 1 83 ? -15.688 -5.573 20.008 1.00 62.41 83 GLU A CA 1
ATOM 680 C C . GLU A 1 83 ? -16.616 -6.571 20.695 1.00 62.41 83 GLU A C 1
ATOM 682 O O . GLU A 1 83 ? -17.686 -6.863 20.130 1.00 62.41 83 GLU A O 1
ATOM 687 N N . PRO A 1 84 ? -16.197 -7.206 21.810 1.00 60.78 84 PRO A N 1
ATOM 688 C CA . PRO A 1 84 ? -17.149 -7.982 22.580 1.00 60.78 84 PRO A CA 1
ATOM 689 C C . PRO A 1 84 ? -18.337 -7.050 22.717 1.00 60.78 84 PRO A C 1
ATOM 691 O O . PRO A 1 84 ? -18.132 -5.917 23.150 1.00 60.78 84 PRO A O 1
ATOM 694 N N . GLN A 1 85 ? -19.501 -7.460 22.193 1.00 53.41 85 GLN A N 1
ATOM 695 C CA . GLN A 1 85 ? -20.721 -6.681 22.304 1.00 53.41 85 GLN A CA 1
ATOM 696 C C . GLN A 1 85 ? -20.780 -6.354 23.783 1.00 53.41 85 GLN A C 1
ATOM 698 O O . GLN A 1 85 ? -21.018 -7.259 24.583 1.00 53.41 85 GLN A O 1
ATOM 703 N N . ILE A 1 86 ? -20.418 -5.125 24.166 1.00 56.53 86 ILE A N 1
ATOM 704 C CA . ILE A 1 86 ? -20.626 -4.687 25.529 1.00 56.53 86 ILE A CA 1
ATOM 705 C C . ILE A 1 86 ? -22.133 -4.826 25.583 1.00 56.53 86 ILE A C 1
ATOM 707 O O . ILE A 1 86 ? -22.790 -4.165 24.765 1.00 56.53 86 ILE A O 1
ATOM 711 N N . PRO A 1 87 ? -22.684 -5.776 26.369 1.00 57.50 87 PRO A N 1
ATOM 712 C CA . PRO A 1 87 ? -24.124 -5.884 26.455 1.00 57.50 87 PRO A CA 1
ATOM 713 C C . PRO A 1 87 ? -24.580 -4.458 26.705 1.00 57.50 87 PRO A C 1
ATOM 715 O O . PRO A 1 87 ? -23.972 -3.777 27.533 1.00 57.50 87 PRO A O 1
ATOM 718 N N . THR A 1 88 ? -25.509 -3.965 25.889 1.00 57.25 88 THR A N 1
ATOM 719 C CA . THR A 1 88 ? -26.112 -2.642 26.037 1.00 57.25 88 THR A CA 1
ATOM 720 C C . THR A 1 88 ? -26.792 -2.670 27.397 1.00 57.25 88 THR A C 1
ATOM 722 O O . THR A 1 88 ? -27.931 -3.090 27.551 1.00 57.25 88 THR A O 1
ATOM 725 N N . GLY A 1 89 ? -25.991 -2.444 28.420 1.00 59.16 89 GLY A N 1
ATOM 726 C CA . GLY A 1 89 ? -26.104 -3.154 29.676 1.00 59.16 89 GLY A CA 1
ATOM 727 C C . GLY A 1 89 ? -25.965 -2.096 30.718 1.00 59.16 89 GLY A C 1
ATOM 728 O O . GLY A 1 89 ? -24.861 -1.825 31.168 1.00 59.16 89 GLY A O 1
ATOM 729 N N . ASN A 1 90 ? -27.104 -1.455 30.973 1.00 67.81 90 ASN A N 1
ATOM 730 C CA . ASN A 1 90 ? -27.419 -0.619 32.119 1.00 67.81 90 ASN A CA 1
ATOM 731 C C . ASN A 1 90 ? -26.176 -0.091 32.837 1.00 67.81 90 ASN A C 1
ATOM 733 O O . ASN A 1 90 ? -25.778 -0.599 33.886 1.00 67.81 90 ASN A O 1
ATOM 737 N N . PHE A 1 91 ? -25.551 0.919 32.240 1.00 74.00 91 PHE A N 1
ATOM 738 C CA . PHE A 1 91 ? -24.508 1.665 32.919 1.00 74.00 91 PHE A CA 1
ATOM 739 C C . PHE A 1 91 ? -25.165 2.481 34.028 1.00 74.00 91 PHE A C 1
ATOM 741 O O . PHE A 1 91 ? -26.177 3.139 33.791 1.00 74.00 91 PHE A O 1
ATOM 748 N N . VAL A 1 92 ? -24.586 2.420 35.221 1.00 79.38 92 VAL A N 1
ATOM 749 C CA . VAL A 1 92 ? -24.937 3.314 36.324 1.00 79.38 92 VAL A CA 1
ATOM 750 C C . VAL A 1 92 ? -23.930 4.452 36.370 1.00 79.38 92 VAL A C 1
ATOM 752 O O . VAL A 1 92 ? -22.748 4.257 36.059 1.00 79.38 92 VAL A O 1
ATOM 755 N N . THR A 1 93 ? -24.380 5.646 36.736 1.00 85.88 93 THR A N 1
ATOM 756 C CA . THR A 1 93 ? -23.468 6.765 36.969 1.00 85.88 93 THR A CA 1
ATOM 757 C C . THR A 1 93 ? -22.619 6.507 38.213 1.00 85.88 93 THR A C 1
ATOM 759 O O . THR A 1 93 ? -22.909 5.640 39.046 1.00 85.88 93 THR A O 1
ATOM 762 N N . ARG A 1 94 ? -21.535 7.273 38.359 1.00 88.56 94 ARG A N 1
ATOM 763 C CA . ARG A 1 94 ? -20.687 7.192 39.550 1.00 88.56 94 ARG A CA 1
ATOM 764 C C . ARG A 1 94 ? -21.490 7.493 40.816 1.00 88.56 94 ARG A C 1
ATOM 766 O O . ARG A 1 94 ? -21.305 6.827 41.829 1.00 88.56 94 ARG A O 1
ATOM 773 N N . GLU A 1 95 ? -22.388 8.466 40.737 1.00 88.56 95 GLU A N 1
ATOM 774 C CA . GLU A 1 95 ? -23.237 8.887 41.845 1.00 88.56 95 GLU A CA 1
ATOM 775 C C . GLU A 1 95 ? -24.186 7.763 42.277 1.00 88.56 95 GLU A C 1
ATOM 777 O O . GLU A 1 95 ? -24.300 7.480 43.469 1.00 88.56 95 GLU A O 1
ATOM 782 N N . GLU A 1 96 ? -24.823 7.079 41.323 1.00 87.38 96 GLU A N 1
ATOM 783 C CA . GLU A 1 96 ? -25.708 5.938 41.594 1.00 87.38 96 GLU A CA 1
ATOM 784 C C . GLU A 1 96 ? -24.947 4.786 42.262 1.00 87.38 96 GLU A C 1
ATOM 786 O O . GLU A 1 96 ? -25.420 4.194 43.235 1.00 87.38 96 GLU A O 1
ATOM 791 N N . PHE A 1 97 ? -23.726 4.505 41.801 1.00 93.19 97 PHE A N 1
ATOM 792 C CA . PHE A 1 97 ? -22.870 3.492 42.412 1.00 93.19 97 PHE A CA 1
ATOM 793 C C . PHE A 1 97 ? -22.477 3.853 43.856 1.00 93.19 97 PHE A C 1
ATOM 795 O O . PHE A 1 97 ? -22.571 3.017 44.759 1.00 93.19 97 PHE A O 1
ATOM 802 N N . GLU A 1 98 ? -22.070 5.101 44.104 1.00 92.00 98 GLU A N 1
ATOM 803 C CA . GLU A 1 98 ? -21.685 5.574 45.440 1.00 92.00 98 GLU A CA 1
ATOM 804 C C . GLU A 1 98 ? -22.868 5.551 46.427 1.00 92.00 98 GLU A C 1
ATOM 806 O O . GLU A 1 98 ? -22.694 5.197 47.602 1.00 92.00 98 GLU A O 1
ATOM 811 N N . GLN A 1 99 ? -24.085 5.838 45.954 1.00 89.56 99 GLN A N 1
ATOM 812 C CA . GLN A 1 99 ? -25.311 5.725 46.750 1.00 89.56 99 GLN A CA 1
ATOM 813 C C . GLN A 1 99 ? -25.582 4.280 47.179 1.00 89.56 99 GLN A C 1
ATOM 815 O O . GLN A 1 99 ? -25.796 4.029 48.368 1.00 89.56 99 GLN A O 1
ATOM 820 N N . VAL A 1 100 ? -25.505 3.322 46.249 1.00 92.19 100 VAL A N 1
ATOM 821 C CA . VAL A 1 100 ? -25.722 1.898 46.557 1.00 92.19 100 VAL A CA 1
ATOM 822 C C . VAL A 1 100 ? -24.689 1.393 47.563 1.00 92.19 100 VAL A C 1
ATOM 824 O O . VAL A 1 100 ? -25.050 0.730 48.535 1.00 92.19 100 VAL A O 1
ATOM 827 N N . ILE A 1 101 ? -23.411 1.751 47.396 1.00 93.06 101 ILE A N 1
ATOM 828 C CA . ILE A 1 101 ? -22.346 1.377 48.341 1.00 93.06 101 ILE A CA 1
ATOM 829 C C . ILE A 1 101 ? -22.615 1.930 49.741 1.00 93.06 101 ILE A C 1
ATOM 831 O O . ILE A 1 101 ? -22.392 1.240 50.738 1.00 93.06 101 ILE A O 1
ATOM 835 N N . THR A 1 102 ? -23.089 3.170 49.831 1.00 90.00 102 THR A N 1
ATOM 836 C CA . THR A 1 102 ? -23.420 3.797 51.114 1.00 90.00 102 THR A CA 1
ATOM 837 C C . THR A 1 102 ? -24.575 3.064 51.789 1.00 90.00 102 THR A C 1
ATOM 839 O O . THR A 1 102 ? -24.474 2.699 52.959 1.00 90.00 102 THR A O 1
ATOM 842 N N . GLN A 1 103 ? -25.625 2.753 51.029 1.00 88.31 103 GLN A N 1
ATOM 843 C CA . GLN A 1 103 ? -26.791 2.026 51.519 1.00 88.31 103 GLN A CA 1
ATOM 844 C C . GLN A 1 103 ? -26.425 0.613 52.003 1.00 88.31 103 GLN A C 1
ATOM 846 O O . GLN A 1 103 ? -26.848 0.193 53.081 1.00 88.31 103 GLN A O 1
ATOM 851 N N . LEU A 1 104 ? -25.566 -0.091 51.257 1.00 91.56 104 LEU A N 1
ATOM 852 C CA . LEU A 1 104 ? -25.091 -1.426 51.617 1.00 91.56 104 LEU A CA 1
ATOM 853 C C . LEU A 1 104 ? -24.288 -1.408 52.928 1.00 91.56 104 LEU A C 1
ATOM 855 O O . LEU A 1 104 ? -24.472 -2.267 53.788 1.00 91.56 104 LEU A O 1
ATOM 859 N N . LYS A 1 105 ? -23.431 -0.397 53.122 1.00 88.06 105 LYS A N 1
ATOM 860 C CA . LYS A 1 105 ? -22.653 -0.221 54.360 1.00 88.06 105 LYS A CA 1
ATOM 861 C C . LYS A 1 105 ? -23.544 0.032 55.572 1.00 88.06 105 LYS A C 1
ATOM 863 O O . LYS A 1 105 ? -23.287 -0.528 56.635 1.00 88.06 105 LYS A O 1
ATOM 868 N N . THR A 1 106 ? -24.597 0.831 55.422 1.00 86.12 106 THR A N 1
ATOM 869 C CA . THR A 1 106 ? -25.571 1.065 56.497 1.00 86.12 106 THR A CA 1
ATOM 870 C C . TH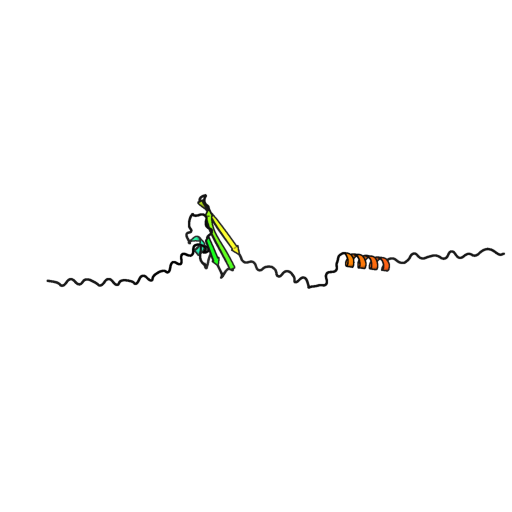R A 1 106 ? -26.299 -0.220 56.887 1.00 86.12 106 THR A C 1
ATOM 872 O O . THR A 1 106 ? -26.522 -0.444 58.069 1.00 86.12 106 THR A O 1
ATOM 875 N N . MET A 1 107 ? -26.616 -1.095 55.927 1.00 80.94 107 MET A N 1
ATOM 876 C CA . MET A 1 107 ? -27.262 -2.384 56.213 1.00 80.94 107 MET A CA 1
ATOM 877 C C . MET A 1 107 ? -26.324 -3.405 56.869 1.00 80.94 107 MET A C 1
ATOM 879 O O . MET A 1 107 ? -26.775 -4.240 57.647 1.00 80.94 107 MET A O 1
ATOM 883 N N . LEU A 1 108 ? -25.026 -3.349 56.562 1.00 84.31 108 LEU A N 1
ATOM 884 C CA . LEU A 1 108 ? -24.022 -4.257 57.127 1.00 84.31 108 LEU A CA 1
ATOM 885 C C . LEU A 1 108 ? -23.493 -3.811 58.497 1.00 84.31 108 LEU A C 1
ATOM 887 O O . LEU A 1 108 ? -22.842 -4.602 59.179 1.00 84.31 108 LEU A O 1
ATOM 891 N N . THR A 1 109 ? -23.761 -2.572 58.913 1.00 78.00 109 THR A N 1
ATOM 892 C CA . THR A 1 109 ? -23.341 -2.067 60.224 1.00 78.00 109 THR A CA 1
ATOM 893 C C . THR A 1 109 ? -24.526 -2.146 61.190 1.00 78.00 109 THR A C 1
ATOM 895 O O . THR A 1 109 ? -25.508 -1.432 60.985 1.00 78.00 109 THR A O 1
ATOM 898 N N . PRO A 1 110 ? -24.490 -2.990 62.240 1.00 64.69 110 PRO A N 1
ATOM 899 C CA . PRO A 1 110 ? -25.562 -3.009 63.227 1.00 64.69 110 PRO A CA 1
ATOM 900 C C . PRO A 1 110 ? -25.648 -1.642 63.930 1.00 64.69 110 PRO A C 1
ATOM 902 O O . PRO A 1 110 ? -24.607 -1.026 64.187 1.00 64.69 110 PRO A O 1
ATOM 905 N N . PRO A 1 111 ? -26.860 -1.142 64.238 1.00 66.81 111 PRO A N 1
ATOM 906 C CA . PRO A 1 111 ? -27.007 0.123 64.945 1.00 66.81 111 PRO A CA 1
ATOM 907 C C . PRO A 1 111 ? -26.302 0.049 66.309 1.00 66.81 111 PRO A C 1
ATOM 909 O O . PRO A 1 111 ? -26.255 -1.031 66.911 1.00 66.81 111 PRO A O 1
ATOM 912 N N . PRO A 1 112 ? -25.762 1.171 66.823 1.00 59.50 112 PRO A N 1
ATOM 913 C CA . PRO A 1 112 ? -25.232 1.199 68.177 1.00 59.50 112 PRO A CA 1
ATOM 914 C C . PRO A 1 112 ? -26.350 0.790 69.140 1.00 59.50 112 PRO A C 1
ATOM 916 O O . PRO A 1 112 ? -27.402 1.429 69.187 1.00 59.50 112 PRO A O 1
ATOM 919 N N . GLN A 1 113 ? -26.136 -0.303 69.878 1.00 48.81 113 GLN A N 1
ATOM 920 C CA . GLN A 1 113 ? -27.037 -0.718 70.946 1.00 48.81 113 GLN A CA 1
ATOM 921 C C . GLN A 1 113 ? -27.073 0.397 71.993 1.00 48.81 113 GLN A C 1
ATOM 923 O O . GLN A 1 113 ? -26.098 0.626 72.706 1.00 48.81 113 GLN A O 1
ATOM 928 N N . SER A 1 114 ? -28.191 1.113 72.072 1.00 52.78 114 SER A N 1
ATOM 929 C CA . SER A 1 114 ? -28.478 1.985 73.201 1.00 52.78 114 SER A CA 1
ATOM 930 C C . SER A 1 114 ? -28.789 1.103 74.408 1.00 52.78 114 SER A C 1
ATOM 932 O O . SER A 1 114 ? -29.884 0.547 74.498 1.00 52.78 114 SER A O 1
ATOM 934 N N . SER A 1 115 ? -27.838 0.945 75.324 1.00 50.38 115 SER A N 1
ATOM 935 C CA . SER A 1 115 ? -28.113 0.390 76.649 1.00 50.38 115 SER A CA 1
ATOM 936 C C . SER A 1 115 ? -28.967 1.403 77.426 1.00 50.38 115 SER A C 1
ATOM 938 O O . SER A 1 115 ? -28.511 2.535 77.615 1.00 50.38 115 SER A O 1
ATOM 940 N N . PRO A 1 116 ? -30.181 1.060 77.890 1.00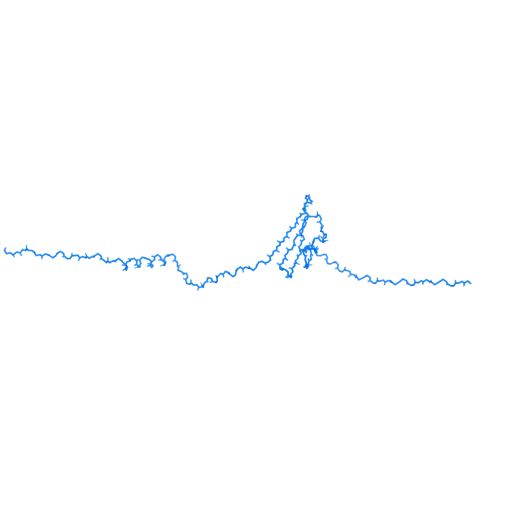 53.03 116 PRO A N 1
ATOM 941 C CA . PRO A 1 116 ? -30.879 1.894 78.856 1.00 53.03 116 PRO A CA 1
ATOM 942 C C . PRO A 1 116 ? -30.151 1.781 80.202 1.00 53.03 116 PRO A C 1
ATOM 944 O O . PRO A 1 116 ? -30.049 0.700 80.780 1.00 53.03 116 PRO A O 1
ATOM 947 N N . VAL A 1 117 ? -29.597 2.891 80.694 1.00 55.06 117 VAL A N 1
ATOM 948 C CA . VAL A 1 117 ? -29.187 3.000 82.100 1.00 55.06 117 VAL A CA 1
ATOM 949 C C . VAL A 1 117 ? -30.468 3.241 82.894 1.00 55.06 117 VAL A C 1
ATOM 951 O O . VAL A 1 117 ? -30.911 4.380 83.031 1.00 55.06 117 VAL A O 1
ATOM 954 N N . ASP A 1 118 ? -31.102 2.160 83.345 1.00 48.53 118 ASP A N 1
ATOM 955 C CA . ASP A 1 118 ? -32.283 2.245 84.199 1.00 48.53 118 ASP A CA 1
ATOM 956 C C . ASP A 1 118 ? -31.904 2.745 85.600 1.00 48.53 118 ASP A C 1
ATOM 958 O O . ASP A 1 118 ? -31.148 2.127 86.352 1.00 48.53 118 ASP A O 1
ATOM 962 N N . ASN A 1 119 ? -32.473 3.905 85.925 1.00 58.59 119 ASN A N 1
ATOM 963 C CA . ASN A 1 119 ? -32.632 4.474 87.256 1.00 58.59 119 ASN A CA 1
ATOM 964 C C . ASN A 1 119 ? -33.334 3.494 88.204 1.00 58.59 119 ASN A C 1
ATOM 966 O O . ASN A 1 119 ? -34.550 3.406 88.102 1.00 58.59 119 ASN A O 1
ATOM 970 N N . ILE A 1 120 ? -32.655 2.895 89.189 1.00 50.78 120 ILE A N 1
ATOM 971 C CA . ILE A 1 120 ? -33.240 2.546 90.504 1.00 50.78 120 ILE A CA 1
ATOM 972 C C . ILE A 1 120 ? -32.086 2.454 91.516 1.00 50.78 120 ILE A C 1
ATOM 974 O O . ILE A 1 120 ? -31.253 1.579 91.343 1.00 50.78 120 ILE A O 1
ATOM 978 N N . ILE A 1 121 ? -31.996 3.361 92.505 1.00 49.56 121 ILE A N 1
ATOM 979 C CA . ILE A 1 121 ? -32.166 3.109 93.961 1.00 49.56 121 ILE A CA 1
ATOM 980 C C . ILE A 1 121 ? -32.268 4.482 94.661 1.00 49.56 121 ILE A C 1
ATOM 982 O O . ILE A 1 121 ? -31.277 5.085 95.064 1.00 49.56 121 ILE A O 1
ATOM 986 N N . ALA A 1 122 ? -33.498 4.961 94.827 1.00 48.12 122 ALA A N 1
ATOM 987 C CA . ALA A 1 122 ? -33.903 5.744 95.988 1.00 48.12 122 ALA A CA 1
ATOM 988 C C . ALA A 1 122 ? -35.087 4.991 96.616 1.00 48.12 122 ALA A C 1
ATOM 990 O O . ALA A 1 122 ? -35.945 4.519 95.873 1.00 48.12 122 ALA A O 1
ATOM 991 N N . GLN A 1 123 ? -35.119 4.931 97.953 1.00 46.31 123 GLN A N 1
ATOM 992 C CA . GLN A 1 123 ? -36.002 4.144 98.839 1.00 46.31 123 GLN A CA 1
ATOM 993 C C . GLN A 1 123 ? -35.491 2.725 99.144 1.00 46.31 123 GLN A C 1
ATOM 995 O O . GLN A 1 123 ? -35.708 1.803 98.366 1.00 46.31 123 GLN A O 1
ATOM 1000 N N . PHE A 1 124 ? -34.771 2.563 100.259 1.00 50.66 124 PHE A N 1
ATOM 1001 C CA . PHE A 1 124 ? -35.290 2.070 101.546 1.00 50.66 124 PHE A CA 1
ATOM 1002 C C . PHE A 1 124 ? -34.356 2.522 102.674 1.00 50.66 124 PHE A C 1
ATOM 1004 O O . PHE A 1 124 ? -33.128 2.555 102.434 1.00 50.66 124 PHE A O 1
#

Radius of gyration: 41.85 Å; chains: 1; bounding box: 52×28×170 Å

Sequence (124 aa):
MIPNYNPYQTAVPQQPRFQFQDPNFLKGRPVTSIEEVRATPIDFDGSIFYFPDLTNNRIYTKQINMDGTPLFKVYELKALPLEPQIPTGNFVTREEFEQVITQLKTMLTPPPQSSPVDNIIAQF

Secondary structure (DSSP, 8-state):
-----PPP--------------TTPPSB---SSHHHHHHS---SSSPPEEEEETTTTEEEEEEE-TTS-EEEEEEE-PPPP---------PPPHHHHHHHHHHHHHHHSPPP------------

Foldseek 3Di:
DDDDDDDDDDDDDDDDDPPPPDPDDAAEEEDQDPVVVVPDDDDQPQHKHWYDHPPQQKIWIWGQHVVRDIDIDIDHDDDDPPPPPPPVDDDDDPVRVVVVVVVVVVVVDDPPDDDDPDDDDDDD